Protein AF-A0A924YFY9-F1 (afdb_monomer)

Foldseek 3Di:
DCDVQNVVVVLVVVLCVVQVKDWDDDDRQKTKIKGADDDPALDADPDLNRFIKIKIKGKDQDDPPDDDPPDDDDDRDIDIDIDMGTRGDDPDPVSSVVSVVVVVVSVVCSVVVD

Sequence (114 aa):
ACVTSDMIVLKFGSFVREQKARLVKTKHGHVVIRMGATFFLPFWGPNDKQQPVELEITYGPPPKDCILPNRQGAAERTYFQVKIKPRGWPPDVATFQSRARHAFRFLKSYFVAD

Nearest PDB structures (foldseek):
  7ck4-assembly1_F  TM=2.339E-01  e=2.911E-01  Synechococcus phage S-ShM2
  7ck4-assembly1_A  TM=2.209E-01  e=6.573E-01  Synechococcus phage S-ShM2
  5zul-assembly1_C-2  TM=2.321E-01  e=2.161E+00  Mycobacterium marinum M

Secondary structure (DSSP, 8-state):
---HHHHHHHHHHHHHHHTT-EEEEEETTEEEEEES---SS-B--SSGGGS-EEEEEEEESPPTT-----------PPEEEEEEEESSB-SSHHHHHHHHHHHHHHHHHHHH--

Mean predicted aligned error: 8.62 Å

Radius of gyration: 15.79 Å; Cα contacts (8 Å, |Δi|>4): 145; chains: 1; bounding box: 44×34×36 Å

pLDDT: mean 77.72, std 13.72, range [35.81, 94.0]

Structure (mmCIF, N/CA/C/O backbone):
data_AF-A0A924YFY9-F1
#
_entry.id   AF-A0A924YFY9-F1
#
loop_
_atom_site.group_PDB
_atom_site.id
_atom_site.type_symbol
_atom_site.label_atom_id
_atom_site.label_alt_id
_atom_site.label_comp_id
_atom_site.label_asym_id
_atom_site.label_entity_id
_atom_site.label_seq_id
_atom_site.pdbx_PDB_ins_code
_atom_site.Cartn_x
_atom_site.Cartn_y
_atom_site.Cartn_z
_atom_site.occupancy
_atom_site.B_iso_or_equiv
_atom_site.auth_seq_id
_atom_site.auth_comp_id
_atom_site.auth_asym_id
_atom_site.auth_atom_id
_atom_site.pdbx_PDB_model_num
ATOM 1 N N . ALA A 1 1 ? -19.730 -7.038 21.694 1.00 35.81 1 ALA A N 1
ATOM 2 C CA . ALA A 1 1 ? -19.727 -6.131 20.530 1.00 35.81 1 ALA A CA 1
ATOM 3 C C . ALA A 1 1 ? -18.438 -6.373 19.754 1.00 35.81 1 ALA A C 1
ATOM 5 O O . ALA A 1 1 ? -17.387 -6.319 20.376 1.00 35.81 1 ALA A O 1
ATOM 6 N N . CYS A 1 2 ? -18.503 -6.717 18.462 1.00 38.28 2 CYS A N 1
ATOM 7 C CA . CYS A 1 2 ? -17.312 -6.700 17.601 1.00 38.28 2 CYS A CA 1
ATOM 8 C C . CYS A 1 2 ? -16.963 -5.234 17.351 1.00 38.28 2 CYS A C 1
ATOM 10 O O . CYS A 1 2 ? -17.805 -4.487 16.856 1.00 38.28 2 CYS A O 1
ATOM 12 N N . VAL A 1 3 ? -15.773 -4.805 17.756 1.00 56.31 3 VAL A N 1
ATOM 13 C CA . VAL A 1 3 ? -15.335 -3.423 17.553 1.00 56.31 3 VAL A CA 1
ATOM 14 C C . VAL A 1 3 ? -15.026 -3.259 16.063 1.00 56.31 3 VAL A C 1
ATOM 16 O O . VAL A 1 3 ? -14.503 -4.177 15.439 1.00 56.31 3 VAL A O 1
ATOM 19 N N . THR A 1 4 ? -15.323 -2.105 15.464 1.00 56.16 4 THR A N 1
ATOM 20 C CA . THR A 1 4 ? -15.044 -1.797 14.044 1.00 56.16 4 THR A CA 1
ATOM 21 C C . THR A 1 4 ? -13.599 -2.136 13.638 1.00 56.16 4 THR A C 1
ATOM 23 O O . THR A 1 4 ? -13.344 -2.601 12.527 1.00 56.16 4 THR A O 1
ATOM 26 N N . SER A 1 5 ? -12.657 -2.004 14.576 1.00 59.00 5 SER A N 1
ATOM 27 C CA . SER A 1 5 ? -11.263 -2.450 14.455 1.00 59.00 5 SER A CA 1
ATOM 28 C C . SER A 1 5 ? -11.112 -3.939 14.114 1.00 59.00 5 SER A C 1
ATOM 30 O O . SER A 1 5 ? -10.281 -4.287 13.276 1.00 59.00 5 SER A O 1
ATOM 32 N N . ASP A 1 6 ? -11.928 -4.813 14.702 1.00 58.50 6 ASP A N 1
ATOM 33 C CA . ASP A 1 6 ? -11.891 -6.259 14.469 1.00 58.50 6 ASP A CA 1
ATOM 34 C C . ASP A 1 6 ? -12.394 -6.596 13.059 1.00 58.50 6 ASP A C 1
ATOM 36 O O . ASP A 1 6 ? -11.781 -7.396 12.351 1.00 58.50 6 ASP A O 1
ATOM 40 N N . MET A 1 7 ? -13.451 -5.916 12.592 1.00 62.38 7 MET A N 1
ATOM 41 C CA . MET A 1 7 ? -13.947 -6.075 11.217 1.00 62.38 7 MET A CA 1
ATOM 42 C C . MET A 1 7 ? -12.927 -5.597 10.179 1.00 62.38 7 MET A C 1
ATOM 44 O O . MET A 1 7 ? -12.761 -6.227 9.135 1.00 62.38 7 MET A O 1
ATOM 48 N N . ILE A 1 8 ? -12.194 -4.521 10.468 1.00 69.25 8 ILE A N 1
ATOM 49 C CA . ILE A 1 8 ? -11.138 -4.006 9.588 1.00 69.25 8 ILE A CA 1
ATOM 50 C C . ILE A 1 8 ? -9.986 -5.013 9.467 1.00 69.25 8 ILE A C 1
ATOM 52 O O . ILE A 1 8 ? -9.512 -5.277 8.359 1.00 69.25 8 ILE A O 1
ATOM 56 N N . VAL A 1 9 ? -9.562 -5.630 10.575 1.00 68.31 9 VAL A N 1
ATOM 57 C CA . VAL A 1 9 ? -8.537 -6.687 10.552 1.00 68.31 9 VAL A CA 1
ATOM 58 C C . VAL A 1 9 ? -9.015 -7.902 9.750 1.00 68.31 9 VAL A C 1
ATOM 60 O O . VAL A 1 9 ? -8.244 -8.439 8.951 1.00 68.31 9 VAL A O 1
ATOM 63 N N . LEU A 1 10 ? -10.285 -8.299 9.886 1.00 66.25 10 LEU A N 1
ATOM 64 C CA . LEU A 1 10 ? -10.871 -9.386 9.091 1.00 66.25 10 LEU A CA 1
ATOM 65 C C . LEU A 1 10 ? -10.844 -9.081 7.583 1.00 66.25 10 LEU A C 1
ATOM 67 O O . LEU A 1 10 ? -10.412 -9.932 6.801 1.00 66.25 10 LEU A O 1
ATOM 71 N N . LYS A 1 11 ? -11.217 -7.861 7.169 1.00 74.69 11 LYS A N 1
ATOM 72 C CA . LYS A 1 11 ? -11.163 -7.442 5.754 1.00 74.69 11 LYS A CA 1
ATOM 73 C C . LYS A 1 11 ? -9.738 -7.437 5.204 1.00 74.69 11 LYS A C 1
ATOM 75 O O . LYS A 1 11 ? -9.501 -7.914 4.092 1.00 74.69 11 LYS A O 1
ATOM 80 N N . PHE A 1 12 ? -8.765 -6.986 5.997 1.00 77.44 12 PHE A N 1
ATOM 81 C CA . PHE A 1 12 ? -7.357 -7.079 5.611 1.00 77.44 12 PHE A CA 1
ATOM 82 C C . PHE A 1 12 ? -6.886 -8.526 5.461 1.00 77.44 12 PHE A C 1
ATOM 84 O O . PHE A 1 12 ? -6.109 -8.814 4.553 1.00 77.44 12 PHE A O 1
ATOM 91 N N . GLY A 1 13 ? -7.376 -9.451 6.290 1.00 74.69 13 GLY A N 1
ATOM 92 C CA . GLY A 1 13 ? -7.093 -10.880 6.146 1.00 74.69 13 GLY A CA 1
ATOM 93 C C . GLY A 1 13 ? -7.524 -11.437 4.784 1.00 74.69 13 GLY A C 1
ATOM 94 O O . GLY A 1 13 ? -6.757 -12.158 4.143 1.00 74.69 13 GLY A O 1
ATOM 95 N N . SER A 1 14 ? -8.713 -11.064 4.303 1.00 73.94 14 SER A N 1
ATOM 96 C CA . SER A 1 14 ? -9.199 -11.463 2.972 1.00 73.94 14 SER A CA 1
ATOM 97 C C . SER A 1 14 ? -8.381 -10.842 1.839 1.00 73.94 14 SER A C 1
ATOM 99 O O . SER A 1 14 ? -7.908 -11.576 0.969 1.00 73.94 14 SER A O 1
ATOM 101 N N . PHE A 1 15 ? -8.089 -9.538 1.914 1.00 79.56 15 PHE A N 1
ATOM 102 C CA . PHE A 1 15 ? -7.193 -8.855 0.970 1.00 79.56 15 PHE A CA 1
ATOM 103 C C . PHE A 1 15 ? -5.834 -9.559 0.855 1.00 79.56 15 PHE A C 1
ATOM 105 O O . PHE A 1 15 ? -5.313 -9.780 -0.240 1.00 79.56 15 PHE A O 1
ATOM 112 N N . VAL A 1 16 ? -5.258 -9.936 1.999 1.00 81.94 16 VAL A N 1
ATOM 113 C CA . VAL A 1 16 ? -3.947 -10.584 2.071 1.00 81.94 16 VAL A CA 1
ATOM 114 C C . VAL A 1 16 ? -3.953 -11.933 1.352 1.00 81.94 16 VAL A C 1
ATOM 116 O O . VAL A 1 16 ? -3.017 -12.220 0.603 1.00 81.94 16 VAL A O 1
ATOM 119 N N . ARG A 1 17 ? -5.013 -12.734 1.517 1.00 78.50 17 ARG A N 1
ATOM 120 C CA . ARG A 1 17 ? -5.152 -1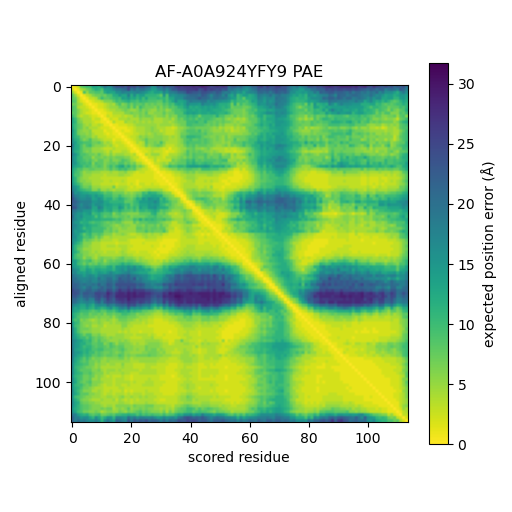4.036 0.846 1.00 78.50 17 ARG A CA 1
ATOM 121 C C . ARG A 1 17 ? -5.309 -13.894 -0.665 1.00 78.50 17 ARG A C 1
ATOM 123 O O . ARG A 1 17 ? -4.574 -14.535 -1.413 1.00 78.50 17 ARG A O 1
ATOM 130 N N . GLU A 1 18 ? -6.229 -13.047 -1.111 1.00 77.69 18 GLU A N 1
ATOM 131 C CA . GLU A 1 18 ? -6.576 -12.920 -2.532 1.00 77.69 18 GLU A CA 1
ATOM 132 C C . GLU A 1 18 ? -5.438 -12.308 -3.354 1.00 77.69 18 GLU A C 1
ATOM 134 O O . GLU A 1 18 ? -5.138 -12.767 -4.456 1.00 77.69 18 GLU A O 1
ATOM 139 N N . GLN A 1 19 ? -4.719 -11.338 -2.787 1.00 78.38 19 GLN A N 1
ATOM 140 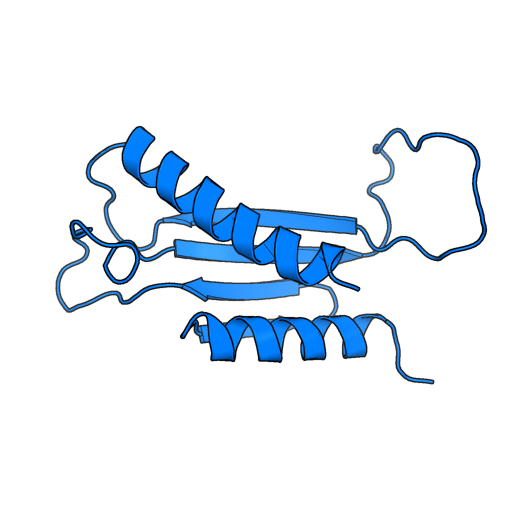C CA . GLN A 1 19 ? -3.603 -10.679 -3.467 1.00 78.38 19 GLN A CA 1
ATOM 141 C C . GLN A 1 19 ? -2.259 -11.401 -3.289 1.00 78.38 19 GLN A C 1
ATOM 143 O O . GLN A 1 19 ? -1.218 -10.873 -3.695 1.00 78.38 19 GLN A O 1
ATOM 148 N N . LYS A 1 20 ? -2.252 -12.592 -2.664 1.00 79.06 20 LYS A N 1
ATOM 149 C CA . LYS A 1 20 ? -1.035 -13.317 -2.241 1.00 79.06 20 LYS A CA 1
ATOM 150 C C . LYS A 1 20 ? -0.044 -12.397 -1.511 1.00 79.06 20 LYS A C 1
ATOM 152 O O . LYS A 1 20 ? 1.174 -12.507 -1.675 1.00 79.06 20 LYS A O 1
ATOM 157 N N . ALA A 1 21 ? -0.581 -11.445 -0.755 1.00 82.12 21 ALA A N 1
ATOM 158 C CA . ALA A 1 21 ? 0.187 -10.481 0.006 1.00 82.12 21 ALA A CA 1
ATOM 159 C C . ALA A 1 21 ? 0.595 -11.096 1.353 1.00 82.12 21 ALA A C 1
ATOM 161 O O . ALA A 1 21 ? 0.201 -12.207 1.707 1.00 82.12 21 ALA A O 1
ATOM 162 N N . ARG A 1 22 ? 1.416 -10.383 2.119 1.00 83.81 22 ARG A N 1
ATOM 163 C CA . ARG A 1 22 ? 1.825 -10.781 3.468 1.00 83.81 22 ARG A CA 1
ATOM 164 C C . ARG A 1 22 ? 1.469 -9.684 4.453 1.00 83.81 22 ARG A C 1
ATOM 166 O O . ARG A 1 22 ? 1.916 -8.550 4.298 1.00 83.81 22 ARG A O 1
ATOM 173 N N . LEU A 1 23 ? 0.700 -10.034 5.476 1.00 84.25 23 LEU A N 1
ATOM 174 C CA . LEU A 1 23 ? 0.454 -9.169 6.622 1.00 84.25 23 LEU A CA 1
ATOM 175 C C . LEU A 1 23 ? 1.699 -9.183 7.513 1.00 84.25 23 LEU A C 1
ATOM 177 O O . LEU A 1 23 ? 2.086 -10.229 8.022 1.00 84.25 23 LEU A O 1
ATOM 181 N N . VAL A 1 24 ? 2.368 -8.041 7.640 1.00 82.19 24 VAL A N 1
ATOM 182 C CA . VAL A 1 24 ? 3.641 -7.924 8.372 1.00 82.19 24 VAL A CA 1
ATOM 183 C C . VAL A 1 24 ? 3.404 -7.556 9.821 1.00 82.19 24 VAL A C 1
ATOM 185 O O . VAL A 1 24 ? 4.088 -8.049 10.712 1.00 82.19 24 VAL A O 1
ATOM 188 N N . LYS A 1 25 ? 2.466 -6.638 10.050 1.00 80.50 25 LYS A N 1
ATOM 189 C CA . LYS A 1 25 ? 2.178 -6.113 11.375 1.00 80.50 25 LYS A CA 1
ATOM 190 C C . LYS A 1 25 ? 0.726 -5.688 11.455 1.00 80.50 25 LYS A C 1
ATOM 192 O O . LYS A 1 25 ? 0.223 -5.025 10.550 1.00 80.50 25 LYS A O 1
ATOM 197 N N . THR A 1 26 ? 0.103 -6.029 12.572 1.00 78.00 26 THR A N 1
ATOM 198 C CA . THR A 1 26 ? -1.208 -5.534 12.980 1.00 78.00 26 THR A CA 1
ATOM 199 C C . THR A 1 26 ? -1.096 -4.999 14.396 1.00 78.00 26 THR A C 1
ATOM 201 O O . THR A 1 26 ? -0.739 -5.728 15.320 1.00 78.00 26 THR A O 1
ATOM 204 N N . LYS A 1 27 ? -1.380 -3.715 14.570 1.00 76.81 27 LYS A N 1
ATOM 205 C CA . LYS A 1 27 ? -1.603 -3.064 15.862 1.00 76.81 27 LYS A CA 1
ATOM 206 C C . LYS A 1 27 ? -2.945 -2.332 15.770 1.00 76.81 27 LYS A C 1
ATOM 208 O O . LYS A 1 27 ? -3.393 -2.028 14.668 1.00 76.81 27 LYS A O 1
ATOM 213 N N . HIS A 1 28 ? -3.601 -2.053 16.895 1.00 73.50 28 HIS A N 1
ATOM 214 C CA . HIS A 1 28 ? -4.838 -1.264 16.899 1.00 73.50 28 HIS A CA 1
ATOM 215 C C . HIS A 1 28 ? -4.662 0.029 16.082 1.00 73.50 28 HIS A C 1
ATOM 217 O O . HIS A 1 28 ? -3.790 0.838 16.402 1.00 73.50 28 HIS A O 1
ATOM 223 N N . GLY A 1 29 ? -5.437 0.180 15.002 1.00 76.44 29 GLY A N 1
ATOM 224 C CA . GLY A 1 29 ? -5.376 1.342 14.111 1.00 76.44 29 GLY A CA 1
ATOM 225 C C . GLY A 1 29 ? -4.180 1.396 13.151 1.00 76.44 29 GLY A C 1
ATOM 226 O O . GLY A 1 29 ? -4.013 2.405 12.472 1.00 76.44 29 GLY A O 1
ATOM 227 N N . HIS A 1 30 ? -3.330 0.363 13.069 1.00 84.19 30 HIS A N 1
ATOM 228 C CA . HIS A 1 30 ? -2.154 0.342 12.183 1.00 84.19 30 HIS A CA 1
ATOM 229 C C . HIS A 1 30 ? -1.888 -1.043 11.593 1.00 84.19 30 HIS A C 1
ATOM 231 O O . HIS A 1 30 ? -1.735 -2.036 12.307 1.00 84.19 30 HIS A O 1
ATOM 237 N N . VAL A 1 31 ? -1.809 -1.110 10.270 1.00 87.56 31 VAL A N 1
ATOM 238 C CA . VAL A 1 31 ? -1.654 -2.344 9.504 1.00 87.56 31 VAL A CA 1
ATOM 239 C C . VAL A 1 31 ? -0.571 -2.156 8.452 1.00 87.56 31 VAL A C 1
ATOM 241 O O . VAL A 1 31 ? -0.574 -1.182 7.706 1.00 87.56 31 VAL A O 1
ATOM 244 N N . VAL A 1 32 ? 0.352 -3.111 8.371 1.00 88.94 32 VAL A N 1
ATOM 245 C CA . VAL A 1 32 ? 1.406 -3.132 7.350 1.00 88.94 32 VAL A CA 1
ATOM 246 C C . VAL A 1 32 ? 1.252 -4.377 6.493 1.00 88.94 32 VAL A C 1
ATOM 248 O O . VAL A 1 32 ? 1.316 -5.499 6.999 1.00 88.94 32 VAL A O 1
ATOM 251 N N . ILE A 1 33 ? 1.087 -4.180 5.188 1.00 89.81 33 ILE A N 1
ATOM 252 C CA . ILE A 1 33 ? 0.901 -5.240 4.198 1.00 89.81 33 ILE A CA 1
ATOM 253 C C . ILE A 1 33 ? 2.009 -5.150 3.156 1.00 89.81 33 ILE A C 1
ATOM 255 O O . ILE A 1 33 ? 2.324 -4.080 2.648 1.00 89.81 33 ILE A O 1
ATOM 259 N N . ARG A 1 34 ? 2.595 -6.287 2.797 1.00 90.62 34 ARG A N 1
ATOM 260 C CA . ARG A 1 34 ? 3.568 -6.402 1.709 1.00 90.62 34 ARG A CA 1
ATOM 261 C C . ARG A 1 34 ? 2.942 -7.119 0.536 1.00 90.62 34 ARG A C 1
ATOM 263 O O . ARG A 1 34 ? 2.467 -8.239 0.689 1.00 90.62 34 ARG A O 1
ATOM 270 N N . MET A 1 35 ? 2.988 -6.501 -0.633 1.00 89.06 35 MET A N 1
ATOM 271 C CA . MET A 1 35 ? 2.553 -7.111 -1.886 1.00 89.06 35 MET A CA 1
ATOM 272 C C . MET A 1 35 ? 3.760 -7.390 -2.775 1.00 89.06 35 MET A C 1
ATOM 274 O O . MET A 1 35 ? 4.729 -6.633 -2.757 1.00 89.06 35 MET A O 1
ATOM 278 N N . GLY A 1 36 ? 3.672 -8.448 -3.581 1.00 85.38 36 GLY A N 1
ATOM 279 C CA . GLY A 1 36 ? 4.762 -8.886 -4.450 1.00 85.38 36 GLY A CA 1
ATOM 280 C C . GLY A 1 36 ? 5.889 -9.600 -3.697 1.00 85.38 36 GLY A C 1
ATOM 281 O O . GLY A 1 36 ? 5.932 -9.651 -2.465 1.00 85.38 36 GLY A O 1
ATOM 282 N N . ALA A 1 37 ? 6.806 -10.180 -4.460 1.00 80.00 37 ALA A N 1
ATOM 283 C CA . ALA A 1 37 ? 7.948 -10.922 -3.962 1.00 80.00 37 ALA A CA 1
ATOM 284 C C . ALA A 1 37 ? 9.232 -10.110 -4.142 1.00 80.00 37 ALA A C 1
ATOM 286 O O . ALA A 1 37 ? 9.521 -9.602 -5.221 1.00 80.00 37 ALA A O 1
ATOM 287 N N . THR A 1 38 ? 10.016 -10.028 -3.071 1.00 71.00 38 THR A N 1
ATOM 288 C CA . THR A 1 38 ? 11.437 -9.681 -3.136 1.00 71.00 38 THR A CA 1
ATOM 289 C C . THR A 1 38 ? 12.205 -10.987 -3.296 1.00 71.00 38 THR A C 1
ATOM 291 O O . THR A 1 38 ? 12.180 -11.806 -2.375 1.00 71.00 38 THR A O 1
ATOM 294 N N . PHE A 1 39 ? 12.816 -11.207 -4.459 1.00 70.75 39 PHE A N 1
ATOM 295 C CA . PHE A 1 39 ? 13.750 -12.317 -4.671 1.00 70.75 39 PHE A CA 1
ATOM 296 C C . PHE A 1 39 ? 15.151 -11.925 -4.167 1.00 70.75 39 PHE A C 1
ATOM 298 O O . PHE A 1 39 ? 15.308 -10.885 -3.529 1.00 70.75 39 PHE A O 1
ATOM 305 N N . PHE A 1 40 ? 16.166 -12.755 -4.428 1.00 73.38 40 PHE A N 1
ATOM 306 C CA . PHE A 1 40 ? 17.554 -12.487 -4.020 1.00 73.38 40 PHE A CA 1
ATOM 307 C C . PHE A 1 40 ? 18.097 -11.148 -4.532 1.00 73.38 40 PHE A C 1
ATOM 309 O O . PHE A 1 40 ? 18.964 -10.559 -3.893 1.00 73.38 40 PHE A O 1
ATOM 316 N N . LEU A 1 41 ? 17.567 -10.649 -5.650 1.00 76.31 41 LEU A N 1
ATOM 317 C CA . LEU A 1 41 ? 17.903 -9.332 -6.168 1.00 76.31 41 LEU A CA 1
ATOM 318 C C . LEU A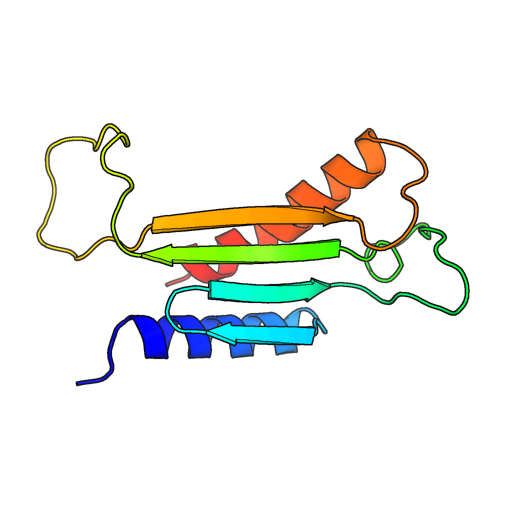 1 41 ? 16.776 -8.329 -5.873 1.00 76.31 41 LEU A C 1
ATOM 320 O O . LEU A 1 41 ? 15.602 -8.655 -6.071 1.00 76.31 41 LEU A O 1
ATOM 324 N N . PRO A 1 42 ? 17.108 -7.092 -5.462 1.00 75.75 42 PRO A N 1
ATOM 325 C CA . PRO A 1 42 ? 16.135 -6.029 -5.202 1.00 75.75 42 PRO A CA 1
ATOM 326 C C . PRO A 1 42 ? 15.546 -5.405 -6.482 1.00 75.75 42 PRO A C 1
ATOM 328 O O . PRO A 1 42 ? 14.850 -4.394 -6.389 1.00 75.75 42 PRO A O 1
ATOM 331 N N . PHE A 1 43 ? 15.815 -5.974 -7.662 1.00 80.56 43 PHE A N 1
ATOM 332 C CA . PHE A 1 43 ? 15.325 -5.463 -8.939 1.00 80.56 43 PHE A CA 1
ATOM 333 C C . PHE A 1 43 ? 13.836 -5.719 -9.135 1.00 80.56 43 PHE A C 1
ATOM 335 O O . PHE A 1 43 ? 13.315 -6.799 -8.845 1.00 80.56 43 PHE A O 1
ATOM 342 N N . TRP A 1 44 ? 13.169 -4.708 -9.679 1.00 87.44 44 TRP A N 1
ATOM 343 C CA . TRP A 1 44 ? 11.789 -4.810 -10.110 1.00 87.44 44 TRP A CA 1
ATOM 344 C C . TRP A 1 44 ? 11.705 -5.483 -11.477 1.00 87.44 44 TRP A C 1
ATOM 346 O O . TRP A 1 44 ? 12.385 -5.091 -12.422 1.00 87.44 44 TRP A O 1
ATOM 356 N N . GLY A 1 45 ? 10.865 -6.507 -11.572 1.00 83.00 45 GLY A N 1
ATOM 357 C CA . GLY A 1 45 ? 10.580 -7.182 -12.834 1.00 83.00 45 GLY A CA 1
ATOM 358 C C . GLY A 1 45 ? 9.431 -6.533 -13.617 1.00 83.00 45 GLY A C 1
ATOM 359 O O . GLY A 1 45 ? 8.789 -5.592 -13.137 1.00 83.00 45 GLY A O 1
ATOM 360 N N . PRO A 1 46 ? 9.122 -7.063 -14.813 1.00 81.69 46 PRO A N 1
ATOM 361 C CA . PRO A 1 46 ? 8.065 -6.533 -15.677 1.00 81.69 46 PRO A CA 1
ATOM 362 C C . PRO A 1 46 ? 6.649 -6.678 -15.101 1.00 81.69 46 PRO A C 1
ATOM 364 O O . PRO A 1 46 ? 5.749 -5.956 -15.514 1.00 81.69 46 PRO A O 1
ATOM 367 N N . ASN A 1 47 ? 6.437 -7.595 -14.151 1.00 82.94 47 ASN A N 1
ATOM 368 C CA . ASN A 1 47 ? 5.108 -7.935 -13.640 1.00 82.94 47 ASN A CA 1
ATOM 369 C C . ASN A 1 47 ? 4.907 -7.475 -12.191 1.00 82.94 47 ASN A C 1
ATOM 371 O O . ASN A 1 47 ? 5.832 -7.533 -11.386 1.00 82.94 47 ASN A O 1
ATOM 375 N N . ASP A 1 48 ? 3.663 -7.189 -11.801 1.00 79.81 48 ASP A N 1
ATOM 376 C CA . ASP A 1 48 ? 3.265 -6.785 -10.440 1.00 79.81 48 ASP A CA 1
ATOM 377 C C . ASP A 1 48 ? 3.799 -7.680 -9.312 1.00 79.81 48 ASP A C 1
ATOM 379 O O . ASP A 1 48 ? 4.125 -7.204 -8.223 1.00 79.81 48 ASP A O 1
ATOM 383 N N . LYS A 1 49 ? 3.911 -8.991 -9.562 1.00 81.88 49 LYS A N 1
ATOM 384 C CA . LYS A 1 49 ? 4.469 -9.957 -8.599 1.00 81.88 49 LYS A CA 1
ATOM 385 C C . LYS A 1 49 ? 5.946 -9.701 -8.299 1.00 81.88 49 LYS A C 1
ATOM 387 O O . LYS A 1 49 ? 6.411 -10.079 -7.231 1.00 81.88 49 LYS A O 1
ATOM 392 N N . GLN A 1 50 ? 6.659 -9.082 -9.230 1.00 82.50 50 GLN A N 1
ATOM 393 C CA . GLN A 1 50 ? 8.071 -8.722 -9.154 1.00 82.50 50 GLN A CA 1
ATOM 394 C C . GLN A 1 50 ? 8.264 -7.221 -8.900 1.00 82.50 50 GLN A C 1
ATOM 396 O O . GLN A 1 50 ? 9.387 -6.742 -8.972 1.00 82.50 50 GLN A O 1
ATOM 401 N N . GLN A 1 51 ? 7.197 -6.480 -8.585 1.00 89.19 51 GLN A N 1
ATOM 402 C CA . GLN A 1 51 ? 7.244 -5.068 -8.198 1.00 89.19 51 GLN A CA 1
ATOM 403 C C . GLN A 1 51 ? 6.771 -4.935 -6.748 1.00 89.19 51 GLN A C 1
ATOM 405 O O . GLN A 1 51 ? 5.605 -4.591 -6.488 1.00 89.19 51 GLN A O 1
ATOM 410 N N . PRO A 1 52 ? 7.623 -5.323 -5.781 1.00 90.94 52 PRO A N 1
ATOM 411 C CA . PRO A 1 52 ? 7.183 -5.443 -4.411 1.00 90.94 52 PRO A CA 1
ATOM 412 C C . PRO A 1 52 ? 6.979 -4.067 -3.775 1.00 90.94 52 PRO A C 1
ATOM 414 O O . PRO A 1 52 ? 7.806 -3.164 -3.885 1.00 90.94 52 PRO A O 1
ATOM 417 N N . VAL A 1 53 ? 5.862 -3.921 -3.067 1.00 92.38 53 VAL A N 1
ATOM 418 C CA . VAL A 1 53 ? 5.471 -2.686 -2.378 1.00 92.38 53 VAL A CA 1
ATOM 419 C C . VAL A 1 53 ? 5.037 -2.983 -0.949 1.00 92.38 53 VAL A C 1
ATOM 421 O O . VAL A 1 53 ? 4.564 -4.077 -0.633 1.00 92.38 53 VAL A O 1
ATOM 424 N N . GLU A 1 54 ? 5.213 -2.001 -0.076 1.00 93.12 54 GLU A N 1
ATOM 425 C CA . GLU A 1 54 ? 4.708 -2.000 1.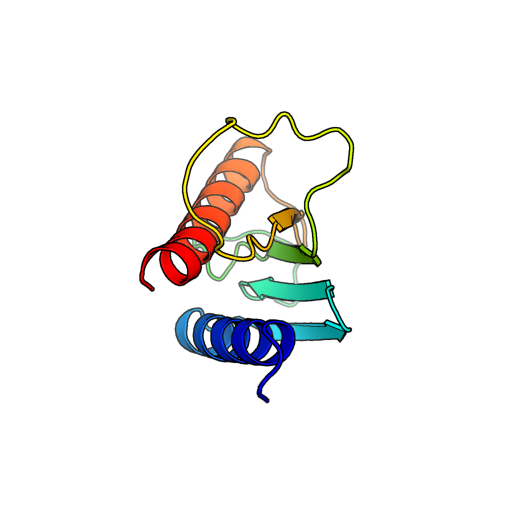291 1.00 93.12 54 GLU A CA 1
ATOM 426 C C . GLU A 1 54 ? 3.583 -0.976 1.406 1.00 93.12 54 GLU A C 1
ATOM 428 O O . GLU A 1 54 ? 3.757 0.184 1.038 1.00 93.12 54 GLU A O 1
ATOM 433 N N . LEU A 1 55 ? 2.434 -1.419 1.902 1.00 91.94 55 LEU A N 1
ATOM 434 C CA . LEU A 1 55 ? 1.292 -0.589 2.233 1.00 91.94 55 LEU A CA 1
ATOM 435 C C . LEU A 1 55 ? 1.245 -0.462 3.747 1.00 91.94 55 LEU A C 1
ATOM 437 O O . LEU A 1 55 ? 1.030 -1.440 4.460 1.00 91.94 55 LEU A O 1
ATOM 441 N N . GLU A 1 56 ? 1.447 0.752 4.222 1.00 90.94 56 GLU A N 1
ATOM 442 C CA . GLU A 1 56 ? 1.283 1.133 5.611 1.00 90.94 56 GLU A CA 1
ATOM 443 C C . GLU A 1 56 ? -0.050 1.868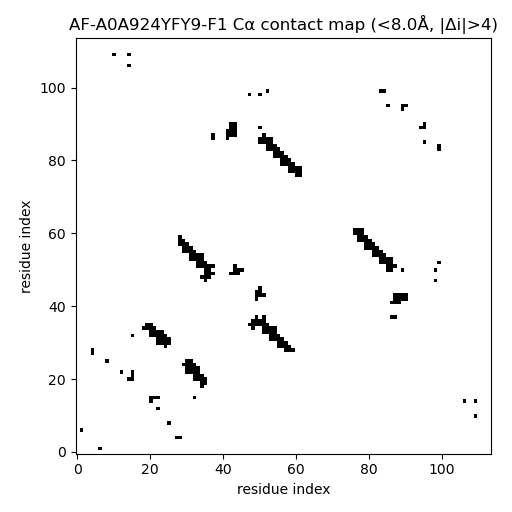 5.740 1.00 90.94 56 GLU A C 1
ATOM 445 O O . GLU A 1 56 ? -0.258 2.918 5.131 1.00 90.94 56 GLU A O 1
ATOM 450 N N . ILE A 1 57 ? -0.970 1.275 6.488 1.00 88.69 57 ILE A N 1
ATOM 451 C CA . ILE A 1 57 ? -2.353 1.715 6.596 1.00 88.69 57 ILE A CA 1
ATOM 452 C C . ILE A 1 57 ? -2.621 2.067 8.050 1.00 88.69 57 ILE A C 1
ATOM 454 O O . ILE A 1 57 ? -2.597 1.202 8.923 1.00 88.69 57 ILE A O 1
ATOM 458 N N . THR A 1 58 ? -2.905 3.335 8.301 1.00 87.12 58 THR A N 1
ATOM 459 C CA . THR A 1 58 ? -3.371 3.816 9.600 1.00 87.12 58 THR A CA 1
ATOM 460 C C . THR A 1 58 ? -4.861 4.085 9.495 1.00 87.12 58 THR A C 1
ATOM 462 O O . THR A 1 58 ? -5.287 4.726 8.536 1.00 87.12 58 THR A O 1
ATOM 465 N N . TYR A 1 59 ? -5.655 3.610 10.450 1.00 83.56 59 TYR A N 1
ATOM 466 C CA . TYR A 1 59 ? -7.093 3.851 10.467 1.00 83.56 59 TYR A CA 1
ATOM 467 C C . TYR A 1 59 ? -7.599 4.291 11.837 1.00 83.56 59 TYR A C 1
ATOM 469 O O . TYR A 1 59 ? -7.082 3.867 12.870 1.00 83.56 59 TYR A O 1
ATOM 477 N N . GLY A 1 60 ? -8.596 5.172 11.838 1.00 79.38 60 GLY A N 1
ATOM 478 C CA . GLY A 1 60 ? -9.126 5.778 13.055 1.00 79.38 60 GLY A CA 1
ATOM 479 C C . GLY A 1 60 ? -10.102 6.925 12.777 1.00 79.38 60 GLY A C 1
ATOM 480 O O . GLY A 1 60 ? -10.587 7.052 11.650 1.00 79.38 60 GLY A O 1
ATOM 481 N N . PRO A 1 61 ? -10.410 7.759 13.784 1.00 73.69 61 PRO A N 1
ATOM 482 C CA . PRO A 1 61 ? -11.245 8.940 13.592 1.00 73.69 61 PRO A CA 1
ATOM 483 C C . PRO A 1 61 ? -10.597 9.928 12.606 1.00 73.69 61 PRO A C 1
ATOM 485 O O . PRO A 1 61 ? -9.375 9.893 12.415 1.00 73.69 61 PRO A O 1
ATOM 488 N N . PRO A 1 62 ? -11.390 10.816 11.976 1.00 67.62 62 PRO A N 1
ATOM 489 C CA . PRO A 1 62 ? -10.850 11.824 11.075 1.00 67.62 62 PRO A CA 1
ATOM 490 C C . PRO A 1 62 ? -9.756 12.647 11.765 1.00 67.62 62 PRO A C 1
ATOM 492 O O . PRO A 1 62 ? -9.926 13.039 12.925 1.00 67.62 62 PRO A O 1
ATOM 495 N N . PRO A 1 63 ? -8.655 12.961 11.062 1.00 67.38 63 PRO A N 1
ATOM 496 C CA . PRO A 1 63 ? -7.748 14.014 11.491 1.00 67.38 63 PRO A CA 1
ATOM 497 C C . PRO A 1 63 ? -8.538 15.300 11.756 1.00 67.38 63 PRO A C 1
ATOM 499 O O . PRO A 1 63 ? -9.462 15.621 11.007 1.00 67.38 63 PRO A O 1
ATOM 502 N N . LYS A 1 64 ? -8.159 16.048 12.799 1.00 63.50 64 LYS A N 1
ATOM 503 C CA . LYS A 1 64 ? -8.849 17.286 13.209 1.00 63.50 64 LYS A CA 1
ATOM 504 C C . LYS A 1 64 ? -8.932 18.338 12.091 1.00 63.50 64 LYS A C 1
ATOM 506 O O . LYS A 1 64 ? -9.837 19.162 12.112 1.00 63.50 64 LYS A O 1
ATOM 511 N N . ASP A 1 65 ? -8.043 18.248 11.102 1.00 65.31 65 ASP A N 1
ATOM 512 C CA . ASP A 1 65 ? -7.911 19.202 9.997 1.00 65.31 65 ASP A CA 1
ATOM 513 C C . ASP A 1 65 ? -8.621 18.753 8.705 1.00 65.31 65 ASP A C 1
ATOM 515 O O . ASP A 1 65 ? -8.555 19.430 7.677 1.00 65.31 65 ASP A O 1
ATOM 519 N N . CYS A 1 66 ? -9.297 17.599 8.706 1.00 60.75 66 CYS A N 1
ATOM 520 C CA . CYS A 1 66 ? -10.068 17.166 7.545 1.00 60.75 66 CYS A CA 1
ATOM 521 C C . CYS A 1 66 ? -11.395 17.934 7.468 1.00 60.75 66 CYS A C 1
ATOM 523 O O . CYS A 1 66 ? -12.278 17.746 8.302 1.00 60.75 66 CYS A O 1
ATOM 525 N N . ILE A 1 67 ? -11.561 18.759 6.429 1.00 58.81 67 ILE A N 1
ATOM 526 C CA . ILE A 1 67 ? -12.833 19.427 6.120 1.00 58.81 67 ILE A CA 1
ATOM 527 C C . ILE A 1 67 ? -13.868 18.348 5.778 1.00 58.81 67 ILE A C 1
ATOM 529 O O . ILE A 1 67 ? -13.823 17.724 4.716 1.00 58.81 67 ILE A O 1
ATOM 533 N N . LEU A 1 68 ? -14.788 18.098 6.707 1.00 57.88 68 LEU A N 1
ATOM 534 C CA . LEU A 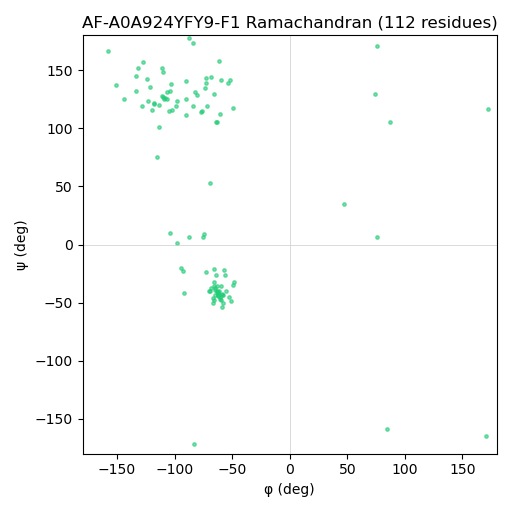1 68 ? -15.874 17.143 6.527 1.00 57.88 68 LEU A CA 1
ATOM 535 C C . LEU A 1 68 ? -17.018 17.808 5.751 1.00 57.88 68 LEU A C 1
ATOM 537 O O . LEU A 1 68 ? -17.456 18.889 6.152 1.00 57.88 68 LEU A O 1
ATOM 541 N N . PRO A 1 69 ? -17.560 17.182 4.688 1.00 57.81 69 PRO A N 1
ATOM 542 C CA . PRO A 1 69 ? -18.824 17.625 4.123 1.00 57.81 69 PRO A CA 1
ATOM 543 C C . PRO A 1 69 ? -19.895 17.498 5.209 1.00 57.81 69 PRO A C 1
ATOM 545 O O . PRO A 1 69 ? -20.207 16.405 5.689 1.00 57.81 69 PRO A O 1
ATOM 548 N N . ASN A 1 70 ? -20.391 18.652 5.644 1.00 58.81 70 ASN A N 1
ATOM 549 C CA . ASN A 1 70 ? -21.414 18.766 6.666 1.00 58.81 70 ASN A CA 1
ATOM 550 C C . ASN A 1 70 ? -22.720 18.166 6.116 1.00 58.81 70 ASN A C 1
ATOM 552 O O . ASN A 1 70 ? -23.157 18.567 5.041 1.00 58.81 70 ASN A O 1
ATOM 556 N N . ARG A 1 71 ? -23.345 17.264 6.886 1.00 55.72 71 ARG A N 1
ATOM 557 C CA . ARG A 1 71 ? -24.605 16.528 6.620 1.00 55.72 71 ARG A CA 1
ATOM 558 C C . ARG A 1 71 ? -24.477 15.220 5.830 1.00 55.72 71 ARG A C 1
ATOM 560 O O . ARG A 1 71 ? -24.383 15.227 4.611 1.00 55.72 71 ARG A O 1
ATOM 567 N N . GLN A 1 72 ? -24.610 14.099 6.548 1.00 48.19 72 GLN A N 1
ATOM 568 C CA . GLN A 1 72 ? -25.631 13.054 6.325 1.00 48.19 72 GLN A CA 1
ATOM 569 C C . GLN A 1 72 ? -25.335 11.843 7.227 1.00 48.19 72 GLN A C 1
ATOM 571 O O . GLN A 1 72 ? -24.315 11.186 7.041 1.00 48.19 72 GLN A O 1
ATOM 576 N N . GLY A 1 73 ? -26.253 11.552 8.158 1.00 46.69 73 GLY A N 1
ATOM 577 C CA . GLY A 1 73 ? -26.399 10.249 8.820 1.00 46.69 73 GLY A CA 1
ATOM 578 C C . GLY A 1 73 ? -25.341 9.888 9.867 1.00 46.69 73 GLY A C 1
ATOM 579 O O . GLY A 1 73 ? -24.144 9.943 9.618 1.00 46.69 73 GLY A O 1
ATOM 580 N N . ALA A 1 74 ? -25.800 9.468 11.044 1.00 50.50 74 ALA A N 1
ATOM 581 C CA . ALA A 1 74 ? -25.010 9.019 12.190 1.00 50.50 74 ALA A CA 1
ATOM 582 C C . ALA A 1 74 ? -24.297 7.664 11.964 1.00 50.50 74 ALA A C 1
ATOM 584 O O . ALA A 1 74 ? -24.460 6.735 12.747 1.00 50.50 74 ALA A O 1
ATOM 585 N N . ALA A 1 75 ? -23.525 7.530 10.884 1.00 58.56 75 ALA A N 1
ATOM 586 C CA . ALA A 1 75 ? -22.627 6.400 10.675 1.00 58.56 75 ALA A CA 1
ATOM 587 C C . ALA A 1 75 ? -21.207 6.801 11.095 1.00 58.56 75 ALA A C 1
ATOM 589 O O . ALA A 1 75 ? -20.658 7.790 10.602 1.00 58.56 75 ALA A O 1
ATOM 590 N N . GLU A 1 76 ? -20.616 6.043 12.016 1.00 64.56 76 GLU A N 1
ATOM 591 C CA . GLU A 1 76 ? -19.238 6.234 12.465 1.00 64.56 76 GLU A CA 1
ATOM 592 C C . GLU A 1 76 ? -18.275 6.013 11.283 1.00 64.56 76 GLU A C 1
ATOM 594 O O . GLU A 1 76 ? -18.066 4.893 10.817 1.00 64.56 76 GLU A O 1
ATOM 599 N N . ARG A 1 77 ? -17.719 7.102 10.736 1.00 69.88 77 ARG A N 1
ATOM 600 C CA . ARG A 1 77 ? -16.785 7.039 9.603 1.00 69.88 77 ARG A CA 1
ATOM 601 C C . ARG A 1 77 ? -15.374 6.758 10.106 1.00 69.88 77 ARG A C 1
ATOM 603 O O . ARG A 1 77 ? -14.793 7.575 10.816 1.00 69.88 77 ARG A O 1
ATOM 610 N N . THR A 1 78 ? -14.803 5.638 9.670 1.00 74.69 78 THR A N 1
ATOM 611 C CA . THR A 1 78 ? -13.382 5.335 9.885 1.00 74.69 78 THR A CA 1
ATOM 612 C C . THR A 1 78 ? -12.555 5.879 8.723 1.00 74.69 78 THR A C 1
ATOM 614 O O . THR A 1 78 ? -12.819 5.573 7.561 1.00 74.69 78 THR A O 1
ATOM 617 N N . TYR A 1 79 ? -11.546 6.689 9.031 1.00 79.75 79 TYR A N 1
ATOM 618 C CA . TYR A 1 79 ? -10.617 7.259 8.059 1.00 79.75 79 TYR A CA 1
ATOM 619 C C . TYR A 1 79 ? -9.430 6.335 7.874 1.00 79.75 79 TYR A C 1
ATOM 621 O O . TYR A 1 79 ? -8.919 5.798 8.849 1.00 79.75 79 TYR A O 1
ATOM 629 N N . PHE A 1 80 ? -8.969 6.197 6.632 1.00 82.69 80 PHE A N 1
ATOM 630 C CA . PHE A 1 80 ? -7.795 5.405 6.282 1.00 82.69 80 PHE A CA 1
ATOM 631 C C . PHE A 1 80 ? -6.729 6.316 5.679 1.00 82.69 80 PHE A C 1
ATOM 633 O O . PHE A 1 80 ? -6.940 6.940 4.640 1.00 82.69 80 PHE A O 1
ATOM 640 N N . GLN A 1 81 ? -5.559 6.358 6.303 1.00 87.69 81 GLN A N 1
ATOM 641 C CA . GLN A 1 81 ? -4.355 6.930 5.727 1.00 87.69 81 GLN A CA 1
ATOM 642 C C . GLN A 1 81 ? -3.499 5.796 5.171 1.00 87.69 81 GLN A C 1
ATOM 644 O O . GLN A 1 81 ? -3.059 4.924 5.915 1.00 87.69 81 GLN A O 1
ATOM 649 N N .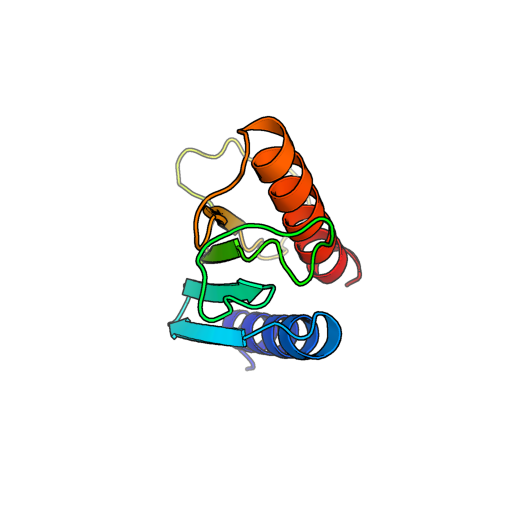 VAL A 1 82 ? -3.242 5.826 3.865 1.00 90.38 82 VAL A N 1
ATOM 650 C CA . VAL A 1 82 ? -2.466 4.795 3.170 1.00 90.38 82 VAL A CA 1
ATOM 651 C C . VAL A 1 82 ? -1.161 5.405 2.679 1.00 90.38 82 VAL A C 1
ATOM 653 O O . VAL A 1 82 ? -1.163 6.344 1.886 1.00 90.38 82 VAL A O 1
ATOM 656 N N . LYS A 1 83 ? -0.035 4.863 3.136 1.00 93.56 83 LYS A N 1
ATOM 657 C CA . LYS A 1 83 ? 1.302 5.172 2.628 1.00 93.56 83 LYS A CA 1
ATOM 658 C C . LYS A 1 83 ? 1.817 3.962 1.866 1.00 93.56 83 LYS A C 1
ATOM 660 O O . LYS A 1 83 ? 1.859 2.864 2.409 1.00 93.56 83 LYS A O 1
ATOM 665 N N . ILE A 1 84 ? 2.220 4.163 0.616 1.00 94.00 84 ILE A N 1
ATOM 666 C CA . ILE A 1 84 ? 2.772 3.100 -0.228 1.00 94.00 84 ILE A CA 1
ATOM 667 C C . ILE A 1 84 ? 4.252 3.387 -0.447 1.00 94.00 84 ILE A C 1
ATOM 669 O O . ILE A 1 84 ? 4.613 4.490 -0.851 1.00 94.00 84 ILE A O 1
ATOM 673 N N . LYS A 1 85 ? 5.105 2.404 -0.167 1.00 94.00 85 LYS A N 1
ATOM 674 C CA . LYS A 1 85 ? 6.561 2.493 -0.324 1.00 94.00 85 LYS A CA 1
ATOM 675 C C . LYS A 1 85 ? 7.048 1.371 -1.242 1.00 94.00 85 LYS A C 1
ATOM 677 O O . LYS A 1 85 ? 6.523 0.256 -1.152 1.00 94.00 85 LYS A O 1
ATOM 682 N N . PRO A 1 86 ? 8.038 1.615 -2.114 1.00 93.00 86 PRO A N 1
ATOM 683 C CA . PRO A 1 86 ? 8.658 0.530 -2.851 1.00 93.00 86 PRO A CA 1
ATOM 684 C C . PRO A 1 86 ? 9.460 -0.347 -1.888 1.00 93.00 86 PRO A C 1
ATOM 686 O O . PRO A 1 86 ? 10.071 0.137 -0.935 1.00 93.00 86 PRO A O 1
ATOM 689 N N . ARG A 1 87 ? 9.472 -1.651 -2.146 1.00 90.38 87 ARG A N 1
ATOM 690 C CA . ARG A 1 87 ? 10.455 -2.567 -1.571 1.00 90.38 87 ARG A CA 1
ATOM 691 C C . ARG A 1 87 ? 11.417 -2.927 -2.701 1.00 90.38 87 ARG A C 1
ATOM 693 O O . ARG A 1 87 ? 10.976 -3.348 -3.760 1.00 90.38 87 ARG A O 1
ATOM 700 N N . GLY A 1 88 ? 12.715 -2.720 -2.512 1.00 86.94 88 GLY A N 1
ATOM 701 C CA . GLY A 1 88 ? 13.695 -2.836 -3.600 1.00 86.94 88 GLY A CA 1
ATOM 702 C C . GLY A 1 88 ? 13.822 -1.556 -4.428 1.00 86.94 88 GLY A C 1
ATOM 703 O O . GLY A 1 88 ? 13.491 -0.472 -3.946 1.00 86.94 88 GLY A O 1
ATOM 704 N N . TRP A 1 89 ? 14.328 -1.692 -5.651 1.00 89.44 89 TRP A N 1
ATOM 705 C CA . TRP A 1 89 ? 14.690 -0.580 -6.526 1.00 89.44 89 TRP A CA 1
ATOM 706 C C . TRP A 1 89 ? 13.777 -0.541 -7.754 1.00 89.44 89 TRP A C 1
ATOM 708 O O . TRP A 1 89 ? 13.970 -1.326 -8.688 1.00 89.44 89 TRP A O 1
ATOM 718 N N . PRO A 1 90 ? 12.772 0.355 -7.760 1.00 89.06 90 PRO A N 1
ATOM 719 C CA . PRO A 1 90 ? 12.024 0.656 -8.968 1.00 89.06 90 PRO A CA 1
ATOM 720 C C . PRO A 1 90 ? 12.971 1.186 -10.050 1.00 89.06 90 PRO A C 1
ATOM 722 O O . PRO A 1 90 ? 13.867 1.966 -9.722 1.00 89.06 90 PRO A O 1
ATOM 725 N N . PRO A 1 91 ? 12.770 0.812 -11.324 1.00 87.44 91 PRO A N 1
ATOM 726 C CA . PRO A 1 91 ? 13.594 1.313 -12.422 1.00 87.44 91 PRO A CA 1
ATOM 727 C C . PRO A 1 91 ? 13.407 2.822 -12.622 1.00 87.44 91 PRO A C 1
ATOM 729 O O . PRO A 1 91 ? 14.347 3.524 -12.979 1.00 87.44 91 PRO A O 1
ATOM 732 N N . ASP A 1 92 ? 12.201 3.324 -12.356 1.00 91.38 92 ASP A N 1
ATOM 733 C CA . ASP A 1 92 ? 11.841 4.728 -12.480 1.00 91.38 92 ASP A CA 1
ATOM 734 C C . ASP A 1 92 ? 10.611 5.070 -11.615 1.00 91.38 92 ASP A C 1
ATOM 736 O O . ASP A 1 92 ? 9.882 4.201 -11.114 1.00 91.38 92 ASP A O 1
ATOM 740 N N . VAL A 1 93 ? 10.372 6.372 -11.440 1.00 91.88 93 VAL A N 1
ATOM 741 C CA . VAL A 1 93 ? 9.268 6.894 -10.621 1.00 91.88 93 VAL A CA 1
ATOM 742 C C . VAL A 1 93 ? 7.901 6.559 -11.223 1.00 91.88 93 VAL A C 1
ATOM 744 O O . VAL A 1 93 ? 6.964 6.293 -10.469 1.00 91.88 93 VAL A O 1
ATOM 747 N N . ALA A 1 94 ? 7.753 6.546 -12.550 1.00 92.50 94 ALA A N 1
ATOM 748 C CA . ALA A 1 94 ? 6.473 6.277 -13.201 1.00 92.50 94 ALA A CA 1
ATOM 749 C C . ALA A 1 94 ? 6.048 4.815 -13.013 1.00 92.50 94 ALA A C 1
ATOM 751 O O . ALA A 1 94 ? 4.883 4.558 -12.696 1.00 92.50 94 ALA A O 1
ATOM 752 N N . THR A 1 95 ? 6.990 3.874 -13.093 1.00 90.31 95 THR A N 1
ATOM 753 C CA . THR A 1 95 ? 6.763 2.456 -12.786 1.00 90.31 95 THR A CA 1
ATOM 754 C C . THR A 1 95 ? 6.319 2.273 -11.335 1.00 90.31 95 THR A C 1
ATOM 756 O O . THR A 1 95 ? 5.305 1.619 -11.074 1.00 90.31 95 THR A O 1
ATOM 759 N N . PHE A 1 96 ? 6.996 2.921 -10.379 1.00 93.50 96 PHE A N 1
ATOM 760 C CA . PHE A 1 96 ? 6.560 2.906 -8.979 1.00 93.50 96 PHE A CA 1
ATOM 761 C C . PHE A 1 96 ? 5.149 3.482 -8.801 1.00 93.50 96 PHE A C 1
ATOM 763 O O . PHE A 1 96 ? 4.305 2.860 -8.155 1.00 93.50 96 PHE A O 1
ATOM 770 N N . GLN A 1 97 ? 4.865 4.645 -9.389 1.00 93.75 97 GLN A N 1
ATOM 771 C CA . GLN A 1 97 ? 3.562 5.306 -9.283 1.00 93.75 97 GLN A CA 1
ATOM 772 C C . GLN A 1 97 ? 2.439 4.471 -9.904 1.00 93.75 97 GLN A C 1
ATOM 774 O O . GLN A 1 97 ? 1.359 4.366 -9.322 1.00 93.75 97 GLN A O 1
ATOM 779 N N . SER A 1 98 ? 2.687 3.844 -11.055 1.00 91.94 98 SER A N 1
ATOM 780 C CA . SER A 1 98 ? 1.748 2.921 -11.695 1.00 91.94 98 SER A CA 1
ATOM 781 C C . SER A 1 98 ? 1.398 1.766 -10.755 1.00 91.94 98 SER A C 1
ATOM 783 O O . SER A 1 98 ? 0.223 1.540 -10.442 1.00 91.94 98 SER A O 1
ATOM 785 N N . ARG A 1 99 ? 2.422 1.116 -10.186 1.00 92.44 99 ARG A N 1
ATOM 786 C CA . ARG A 1 99 ? 2.241 0.023 -9.229 1.00 92.44 99 ARG A CA 1
ATOM 787 C C . ARG A 1 99 ? 1.513 0.471 -7.962 1.00 92.44 99 ARG A C 1
ATOM 789 O O . ARG A 1 99 ? 0.608 -0.222 -7.497 1.00 92.44 99 ARG A O 1
ATOM 796 N N . ALA A 1 100 ? 1.870 1.631 -7.414 1.00 92.88 100 ALA A N 1
ATOM 797 C CA . ALA A 1 100 ? 1.241 2.191 -6.222 1.00 92.88 100 ALA A CA 1
ATOM 798 C C . ALA A 1 100 ? -0.249 2.484 -6.451 1.00 92.88 100 ALA A C 1
ATOM 800 O O . ALA A 1 100 ? -1.081 2.115 -5.622 1.00 92.88 100 ALA A O 1
ATOM 801 N N . ARG A 1 101 ? -0.614 3.065 -7.602 1.00 93.19 101 ARG A N 1
ATOM 802 C CA . ARG A 1 101 ? -2.019 3.280 -7.987 1.00 93.19 101 ARG A CA 1
ATOM 803 C C . ARG A 1 101 ? -2.776 1.967 -8.117 1.00 93.19 101 ARG A C 1
ATOM 805 O O . ARG A 1 101 ? -3.925 1.895 -7.687 1.00 93.19 101 ARG A O 1
ATOM 812 N N . HIS A 1 102 ? -2.150 0.937 -8.682 1.00 90.88 102 HIS A N 1
ATOM 813 C CA . HIS A 1 102 ? -2.777 -0.373 -8.817 1.00 90.88 102 HIS A CA 1
ATOM 814 C C . HIS A 1 102 ? -3.036 -1.020 -7.448 1.00 90.88 102 HIS A C 1
ATOM 816 O O . HIS A 1 102 ? -4.161 -1.420 -7.155 1.00 90.88 102 HIS A O 1
ATOM 822 N N . ALA A 1 103 ? -2.035 -1.019 -6.562 1.00 90.00 103 ALA A N 1
ATOM 823 C CA . ALA A 1 103 ? -2.174 -1.497 -5.187 1.00 90.00 103 ALA A CA 1
ATOM 824 C C . ALA A 1 103 ? -3.252 -0.721 -4.406 1.00 90.00 103 ALA A C 1
ATOM 826 O O . ALA A 1 103 ? -4.083 -1.324 -3.726 1.00 90.00 103 ALA A O 1
ATOM 827 N N . PHE A 1 104 ? -3.293 0.607 -4.554 1.00 90.69 104 PHE A N 1
ATOM 828 C CA . PHE A 1 104 ? -4.322 1.449 -3.945 1.00 90.69 104 PHE A CA 1
ATOM 829 C C . PHE A 1 104 ? -5.722 1.162 -4.499 1.00 90.69 104 PHE A C 1
ATOM 831 O O . PHE A 1 104 ? -6.687 1.136 -3.739 1.00 90.69 104 PHE A O 1
ATOM 838 N N . ARG A 1 105 ? -5.856 0.919 -5.810 1.00 89.88 105 ARG A N 1
ATOM 839 C CA . ARG A 1 105 ? -7.139 0.576 -6.437 1.00 89.88 105 ARG A CA 1
ATOM 840 C C . ARG A 1 105 ? -7.692 -0.731 -5.883 1.00 89.88 105 ARG A C 1
ATOM 842 O O . ARG A 1 105 ? -8.873 -0.764 -5.547 1.00 89.88 105 ARG A O 1
ATOM 849 N N . PHE A 1 106 ? -6.852 -1.757 -5.738 1.00 85.44 106 PHE A N 1
ATOM 850 C CA . PHE A 1 106 ? -7.270 -2.992 -5.079 1.00 85.44 106 PHE A CA 1
ATOM 851 C C . PHE A 1 106 ? -7.730 -2.704 -3.662 1.00 85.44 106 PHE A C 1
ATOM 853 O O . PHE A 1 106 ? -8.873 -2.996 -3.339 1.00 85.44 106 PHE A O 1
ATOM 860 N N . LEU A 1 107 ? -6.902 -2.042 -2.853 1.00 85.69 107 LEU A N 1
ATOM 861 C CA . LEU A 1 107 ? -7.261 -1.702 -1.480 1.00 85.69 107 LEU A CA 1
ATOM 862 C C . LEU A 1 107 ? -8.622 -0.994 -1.400 1.00 85.69 107 LEU A C 1
ATOM 864 O O . LEU A 1 107 ? -9.493 -1.420 -0.650 1.00 85.69 107 LEU A O 1
ATOM 868 N N . LYS A 1 108 ? -8.836 0.029 -2.235 1.00 85.62 108 LYS A N 1
ATOM 869 C CA . LYS A 1 108 ? -10.103 0.761 -2.321 1.00 85.62 108 LYS A CA 1
ATOM 870 C C . LY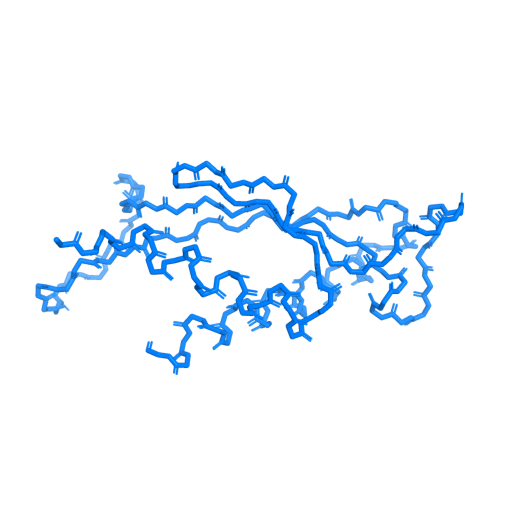S A 1 108 ? -11.272 -0.153 -2.690 1.00 85.62 108 LYS A C 1
ATOM 872 O O . LYS A 1 108 ? -12.324 -0.033 -2.076 1.00 85.62 108 LYS A O 1
ATOM 877 N N . SER A 1 109 ? -11.104 -1.058 -3.655 1.00 81.69 109 SER A N 1
ATOM 878 C CA . S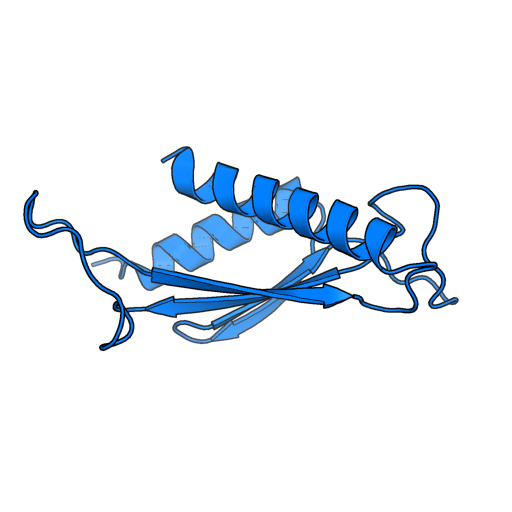ER A 1 109 ? -12.181 -1.971 -4.060 1.00 81.69 109 SER A CA 1
ATOM 879 C C . SER A 1 109 ? -12.664 -2.866 -2.914 1.00 81.69 109 SER A C 1
ATOM 881 O O . SER A 1 109 ? -13.866 -3.046 -2.788 1.00 81.69 109 SER A O 1
ATOM 883 N N . TYR A 1 110 ? -11.782 -3.308 -2.009 1.00 73.81 110 TYR A N 1
ATOM 884 C CA . TYR A 1 110 ? -12.191 -4.104 -0.839 1.00 73.81 110 TYR A CA 1
ATOM 885 C C . TYR A 1 110 ? -12.929 -3.302 0.237 1.00 73.81 110 TYR A C 1
ATOM 887 O O . TYR A 1 110 ? -13.659 -3.885 1.030 1.00 73.81 110 TYR A O 1
ATOM 895 N N . PHE A 1 111 ? -12.732 -1.983 0.299 1.00 72.25 111 PHE A N 1
ATOM 896 C CA . PHE A 1 111 ? -13.432 -1.126 1.261 1.00 72.25 111 PHE A CA 1
ATOM 897 C C . PHE A 1 111 ? -14.705 -0.486 0.703 1.00 72.25 111 PHE A C 1
ATOM 899 O O . PHE A 1 111 ? -15.528 -0.048 1.493 1.00 72.25 111 PHE A O 1
ATOM 906 N N . VAL A 1 112 ? -14.854 -0.399 -0.624 1.00 67.12 112 VAL A N 1
ATOM 907 C CA . VAL A 1 112 ? -16.051 0.147 -1.293 1.00 67.12 112 VAL A CA 1
ATOM 908 C C . VAL A 1 112 ? -17.066 -0.946 -1.643 1.00 67.12 112 VAL A C 1
ATOM 910 O O . VAL A 1 112 ? -18.237 -0.639 -1.820 1.00 67.12 112 VAL A O 1
ATOM 913 N N . ALA A 1 113 ? -16.636 -2.204 -1.759 1.00 52.12 113 ALA A N 1
ATOM 914 C CA . ALA A 1 113 ? -17.516 -3.327 -2.089 1.00 52.12 113 ALA A CA 1
ATOM 915 C C . ALA A 1 113 ? -18.422 -3.800 -0.929 1.00 52.12 113 ALA A C 1
ATOM 917 O O . ALA A 1 113 ? -19.109 -4.801 -1.098 1.00 52.12 113 ALA A O 1
ATOM 918 N N . ASP A 1 114 ? -18.443 -3.093 0.205 1.00 38.84 114 ASP A N 1
ATOM 919 C CA . ASP A 1 114 ? -19.259 -3.387 1.393 1.00 38.84 114 ASP A CA 1
ATOM 920 C C . ASP A 1 114 ? -19.843 -2.104 1.995 1.00 38.84 114 ASP A C 1
ATOM 922 O O . ASP A 1 114 ? -19.066 -1.129 2.147 1.00 38.84 114 ASP A O 1
#

Solvent-accessible surface area (backbone atoms only — not comparable to full-atom values): 6812 Å² total; per-residue (Å²): 131,87,51,72,69,58,58,52,54,53,52,49,53,52,52,26,62,77,63,67,30,42,78,74,46,82,51,96,50,36,39,34,37,35,36,43,48,80,61,100,55,53,63,51,51,99,46,69,58,29,46,18,32,35,40,41,36,38,43,42,69,69,62,94,83,61,87,70,83,82,84,80,76,98,65,91,68,75,35,77,49,78,46,76,44,76,50,61,47,63,94,43,69,66,62,44,50,54,52,48,51,50,56,49,50,53,56,50,49,73,63,66,76,105